Protein AF-A0A8C3UWU9-F1 (afdb_monomer)

Mean predicted aligned error: 4.62 Å

Foldseek 3Di:
DVVLLVLQLVCLLVPQKDWPVVSQVVCVVVVNHAPDQDPPQGHPPCCVPPVCVVVQQKDWDWDPPDVVITIMIGGGPVVVVVDALVNSLVVVDPDSVVSVVSSCVSVVVD

InterPro domains:
  IPR002190 MAGE homology domain [PF01454] (1-85)
  IPR002190 MAGE homology domain [PS50838] (1-106)
  IPR002190 MAGE homology domain [SM01373] (1-88)
  IPR037445 Melanoma-associated antigen [PTHR11736] (1-107)
  IPR041899 MAGE homology domain, winged helix WH2 motif [G3DSA:1.10.10.1210] (1-109)

pLDDT: mean 90.28, std 7.19, range [51.78, 97.5]

Radius of gyration: 14.26 Å; Cα contacts (8 Å, |Δi|>4): 133; chains: 1; bounding box: 38×32×33 Å

Secondary structure (DSSP, 8-state):
-HHHHHHHHHHHHTTSEEEHHHHHHHHHHTT--TTSEETTTEEHHHIIIIIHHHTTSEEEEEPTT-SS--EEEEE-HHHHHH--HHHHHHHH-SSGGGSHHHHHHHTT--

Organism: Catharus ustulatus (NCBI:txid91951)

Nearest PDB structures (foldseek):
  7dg2-assembly1_C  TM=9.693E-01  e=8.659E-14  Xenopus laevis
  6wjh-assembly1_A  TM=9.553E-01  e=3.353E-12  Homo sapiens
  6wjh-assembly2_B  TM=9.542E-01  e=6.790E-12  Homo sapiens
  9bd3-assembly1_A  TM=9.522E-01  e=2.048E-09  Homo sapiens
  9bd3-assembly2_C  TM=9.482E-01  e=7.878E-09  Homo sapiens

Sequence (110 aa):
MGLLLVILSFIFMKGNSVKDSAVWEFLHRLRVYPGKQHSVFGDVRKLVTEEFVRQKYLEITPIPLTDPPEFKYQWGPRAQKETSKMDVLKFVAKDPTFWASQYAEAQGRC

Solvent-accessible surface area (backbone atoms only — not comparable to full-atom values): 6258 Å² total; per-residue (Å²): 116,68,69,60,53,54,51,55,36,52,28,49,78,59,71,49,46,36,47,49,67,59,53,53,54,51,34,43,75,71,74,45,51,75,86,42,77,37,97,89,64,38,50,45,42,55,42,58,70,43,51,34,34,74,63,26,38,34,36,81,44,74,48,85,95,43,88,74,83,42,46,26,38,32,76,15,72,45,34,65,72,78,45,52,63,47,59,43,38,55,71,76,30,98,58,43,72,80,44,51,70,60,43,40,47,44,70,66,72,110

Structure (mmCIF, N/CA/C/O backbone):
data_AF-A0A8C3UWU9-F1
#
_entry.id   AF-A0A8C3UWU9-F1
#
loop_
_atom_site.group_PDB
_atom_site.id
_atom_site.type_symbol
_atom_site.label_atom_id
_atom_site.label_alt_id
_atom_site.label_comp_id
_atom_site.label_asym_id
_atom_site.label_entity_id
_atom_site.label_seq_id
_atom_site.pdbx_PDB_ins_code
_atom_site.Cartn_x
_atom_site.Cartn_y
_atom_site.Cartn_z
_atom_site.occupancy
_atom_site.B_iso_or_equiv
_atom_site.auth_seq_id
_atom_site.auth_comp_id
_atom_site.auth_asym_id
_atom_site.auth_atom_id
_atom_site.pdbx_PDB_model_num
ATOM 1 N N . MET A 1 1 ? -2.342 -13.348 -4.107 1.00 58.28 1 MET A N 1
ATOM 2 C CA . MET A 1 1 ? -1.329 -12.274 -4.237 1.00 58.28 1 MET A CA 1
ATOM 3 C C . MET A 1 1 ? -1.723 -11.118 -5.166 1.00 58.28 1 MET A C 1
ATOM 5 O O . MET A 1 1 ? -1.155 -10.048 -5.008 1.00 58.28 1 MET A O 1
ATOM 9 N N . GLY A 1 2 ? -2.696 -11.260 -6.082 1.00 87.38 2 GLY A N 1
ATOM 10 C CA . GLY A 1 2 ? -3.021 -10.197 -7.055 1.00 87.38 2 GLY A CA 1
ATOM 11 C C . GLY A 1 2 ? -3.499 -8.869 -6.449 1.00 87.38 2 GLY A C 1
ATOM 12 O O . GLY A 1 2 ? -2.905 -7.831 -6.714 1.00 87.38 2 GLY A O 1
ATOM 13 N N . LEU A 1 3 ? -4.527 -8.889 -5.590 1.00 91.94 3 LEU A N 1
ATOM 14 C CA . LEU A 1 3 ? -5.095 -7.653 -5.029 1.00 91.94 3 LEU A CA 1
ATOM 15 C C . LEU A 1 3 ? -4.097 -6.866 -4.167 1.00 91.94 3 LEU A C 1
ATOM 17 O O . LEU A 1 3 ? -4.074 -5.640 -4.213 1.00 91.94 3 LEU A O 1
ATOM 21 N N . LEU A 1 4 ? -3.250 -7.571 -3.412 1.00 93.69 4 LEU A N 1
ATOM 22 C CA . LEU A 1 4 ? -2.223 -6.938 -2.591 1.00 93.69 4 LEU A CA 1
ATOM 23 C C . LEU A 1 4 ? -1.251 -6.128 -3.455 1.00 93.69 4 LEU A C 1
ATOM 25 O O . LEU A 1 4 ? -1.043 -4.949 -3.185 1.00 93.69 4 LEU A O 1
ATOM 29 N N . LEU A 1 5 ? -0.704 -6.732 -4.516 1.00 93.56 5 LEU A N 1
ATOM 30 C CA . LEU A 1 5 ? 0.206 -6.039 -5.431 1.00 93.56 5 LEU A CA 1
ATOM 31 C C . LEU A 1 5 ? -0.463 -4.833 -6.091 1.00 93.56 5 LEU A C 1
ATOM 33 O O . LEU A 1 5 ? 0.168 -3.788 -6.212 1.00 93.56 5 LEU A O 1
ATOM 37 N N . VAL A 1 6 ? -1.744 -4.936 -6.451 1.00 93.88 6 VAL A N 1
ATOM 38 C CA . VAL A 1 6 ? -2.519 -3.817 -7.010 1.00 93.88 6 VAL A CA 1
ATOM 39 C C . VAL A 1 6 ? -2.624 -2.648 -6.020 1.00 93.88 6 VAL A C 1
ATOM 41 O O . VAL A 1 6 ? -2.412 -1.499 -6.404 1.00 93.88 6 VAL A O 1
ATOM 44 N N . ILE A 1 7 ? -2.890 -2.919 -4.739 1.00 95.44 7 ILE A N 1
ATOM 45 C CA . ILE A 1 7 ? -2.965 -1.876 -3.703 1.00 95.44 7 ILE A CA 1
ATOM 46 C C . ILE A 1 7 ? -1.581 -1.278 -3.420 1.00 95.44 7 ILE A C 1
ATOM 48 O O . ILE A 1 7 ? -1.443 -0.056 -3.389 1.00 95.44 7 ILE A O 1
ATOM 52 N N . LEU A 1 8 ? -0.547 -2.112 -3.268 1.00 96.19 8 LEU A N 1
ATOM 53 C CA . LEU A 1 8 ? 0.832 -1.655 -3.064 1.00 96.19 8 LEU A CA 1
ATOM 54 C C . LEU A 1 8 ? 1.304 -0.772 -4.229 1.00 96.19 8 LEU A C 1
ATOM 56 O O . LEU A 1 8 ? 1.890 0.288 -3.999 1.00 96.19 8 LEU A O 1
ATOM 60 N N . SER A 1 9 ? 0.964 -1.158 -5.461 1.00 94.69 9 SER A N 1
ATOM 61 C CA . SER A 1 9 ? 1.212 -0.373 -6.673 1.00 94.69 9 SER A CA 1
ATOM 62 C C . SER A 1 9 ? 0.559 0.997 -6.615 1.00 94.69 9 SER A C 1
ATOM 64 O O . SER A 1 9 ? 1.221 2.008 -6.831 1.00 94.69 9 SER A O 1
ATOM 66 N N . PHE A 1 10 ? -0.727 1.047 -6.274 1.00 95.69 10 PHE A N 1
ATOM 67 C CA . PHE A 1 10 ? -1.461 2.303 -6.196 1.00 95.69 10 PHE A CA 1
ATOM 68 C C . PHE A 1 10 ? -0.897 3.247 -5.125 1.00 95.69 10 PHE A C 1
ATOM 70 O O . PHE A 1 10 ? -0.728 4.437 -5.390 1.00 95.69 10 PHE A O 1
ATOM 77 N N . ILE A 1 11 ? -0.545 2.718 -3.947 1.00 96.50 11 ILE A N 1
ATOM 78 C CA . ILE A 1 11 ? 0.079 3.502 -2.871 1.00 96.50 11 ILE A CA 1
ATOM 79 C C . ILE A 1 11 ? 1.420 4.077 -3.334 1.00 96.50 11 ILE A C 1
ATOM 81 O O . ILE A 1 11 ? 1.684 5.263 -3.136 1.00 96.50 11 ILE A O 1
ATOM 85 N N . PHE A 1 12 ? 2.254 3.263 -3.983 1.00 94.38 12 PHE A N 1
ATOM 86 C CA . PHE A 1 12 ? 3.548 3.710 -4.489 1.00 94.38 12 PHE A CA 1
ATOM 87 C C . PHE A 1 12 ? 3.392 4.802 -5.559 1.00 94.38 12 PHE A C 1
ATOM 89 O O . PHE A 1 12 ? 4.001 5.865 -5.459 1.00 94.38 12 PHE A O 1
ATOM 96 N N . MET A 1 13 ? 2.482 4.608 -6.517 1.00 91.81 13 MET A N 1
ATOM 97 C CA . MET A 1 13 ? 2.191 5.591 -7.568 1.00 91.81 13 MET A CA 1
ATOM 98 C C . MET A 1 13 ? 1.657 6.929 -7.044 1.00 91.81 13 MET A C 1
ATOM 100 O O . MET A 1 13 ? 1.749 7.943 -7.732 1.00 91.81 13 MET A O 1
ATOM 104 N N . LYS A 1 14 ? 1.109 6.952 -5.829 1.00 93.62 14 LYS A N 1
ATOM 105 C CA . LYS A 1 14 ? 0.614 8.159 -5.161 1.00 93.62 14 LYS A CA 1
ATOM 106 C C . LYS A 1 14 ? 1.607 8.769 -4.164 1.00 93.62 14 LYS A C 1
ATOM 108 O O . LYS A 1 14 ? 1.221 9.654 -3.409 1.00 93.62 14 LYS A O 1
ATOM 113 N N . GLY A 1 15 ? 2.871 8.342 -4.178 1.00 91.38 15 GLY A N 1
ATOM 114 C CA . GLY A 1 15 ? 3.917 8.904 -3.318 1.00 91.38 15 GLY A CA 1
ATOM 115 C C . GLY A 1 15 ? 4.013 8.225 -1.951 1.00 91.38 15 GLY A C 1
ATOM 116 O O . GLY A 1 15 ? 4.226 8.887 -0.941 1.00 91.38 15 GLY A O 1
ATOM 117 N N . ASN A 1 16 ? 3.852 6.899 -1.911 1.00 94.00 16 ASN A N 1
ATOM 118 C CA . ASN A 1 16 ? 4.018 6.024 -0.736 1.00 94.00 16 ASN A CA 1
ATOM 119 C C . ASN A 1 16 ? 2.972 6.151 0.379 1.00 94.00 16 ASN A C 1
ATOM 121 O O . ASN A 1 16 ? 3.011 5.368 1.333 1.00 94.00 16 ASN A O 1
ATOM 125 N N . SER A 1 17 ? 2.036 7.094 0.288 1.00 95.00 17 SER A N 1
ATOM 126 C CA . SER A 1 17 ? 0.971 7.250 1.273 1.00 95.00 17 SER A CA 1
ATOM 127 C C . SER A 1 17 ? -0.311 7.767 0.640 1.00 95.00 17 SER A C 1
ATOM 129 O O . SER A 1 17 ? -0.287 8.696 -0.163 1.00 95.00 17 SER A O 1
ATOM 131 N N . VAL A 1 18 ? -1.442 7.154 0.992 1.00 96.88 18 VAL A N 1
ATOM 132 C CA . VAL A 1 18 ? -2.745 7.446 0.381 1.00 96.88 18 VAL A CA 1
ATOM 133 C C . VAL A 1 18 ? -3.841 7.418 1.431 1.00 96.88 18 VAL A C 1
ATOM 135 O O . VAL A 1 18 ? -3.868 6.499 2.240 1.00 96.88 18 VAL A O 1
ATOM 138 N N . LYS A 1 19 ? -4.767 8.383 1.402 1.00 95.38 19 LYS A N 1
ATOM 139 C CA . LYS A 1 19 ? -5.968 8.366 2.255 1.00 95.38 19 LYS A CA 1
ATOM 140 C C . LYS A 1 19 ? -6.778 7.086 2.043 1.00 95.38 19 LYS A C 1
ATOM 142 O O . LYS A 1 19 ? -6.881 6.599 0.918 1.00 95.38 19 LYS A O 1
ATOM 147 N N . ASP A 1 20 ? -7.383 6.556 3.095 1.00 93.38 20 ASP A N 1
ATOM 148 C CA . ASP A 1 20 ? -8.200 5.344 3.009 1.00 93.38 20 ASP A CA 1
ATOM 149 C C . ASP A 1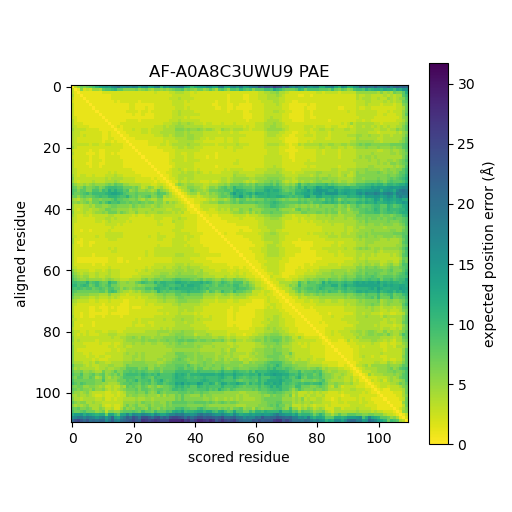 20 ? -9.313 5.448 1.952 1.00 93.38 20 ASP A C 1
ATOM 151 O O . ASP A 1 20 ? -9.468 4.542 1.130 1.00 93.38 20 ASP A O 1
ATOM 155 N N . SER A 1 21 ? -9.995 6.592 1.887 1.00 93.25 21 SER A N 1
ATOM 156 C CA . SER A 1 21 ? -11.015 6.915 0.885 1.00 93.25 21 SER A CA 1
ATOM 157 C C . SER A 1 21 ? -10.524 6.709 -0.549 1.00 93.25 21 SER A C 1
ATOM 159 O O . SER A 1 21 ? -11.182 6.036 -1.342 1.00 93.25 21 SER A O 1
ATOM 161 N N . ALA A 1 22 ? -9.324 7.189 -0.873 1.00 95.19 22 ALA A N 1
ATOM 162 C CA . ALA A 1 22 ? -8.752 7.068 -2.209 1.00 95.19 22 ALA A CA 1
ATOM 163 C C . ALA A 1 22 ? -8.419 5.612 -2.586 1.00 95.19 22 ALA A C 1
ATOM 165 O O . ALA A 1 22 ? -8.525 5.248 -3.762 1.00 95.19 22 ALA A O 1
ATOM 166 N N . VAL A 1 23 ? -8.054 4.763 -1.615 1.00 94.75 23 VAL A N 1
ATOM 167 C CA . VAL A 1 23 ? -7.883 3.316 -1.845 1.00 94.75 23 VAL A CA 1
ATOM 168 C C . VAL A 1 23 ? -9.228 2.677 -2.186 1.00 94.75 23 VAL A C 1
ATOM 170 O O . VAL A 1 23 ? -9.327 1.954 -3.178 1.00 94.75 23 VAL A O 1
ATOM 173 N N . TRP A 1 24 ? -10.281 2.976 -1.424 1.00 93.62 24 TRP A N 1
ATOM 174 C CA . TRP A 1 24 ? -11.613 2.417 -1.671 1.00 93.62 24 TRP A CA 1
ATOM 175 C C . TRP A 1 24 ? -12.219 2.886 -2.994 1.00 93.62 24 TRP A C 1
ATOM 177 O O . TRP A 1 24 ? -12.783 2.074 -3.725 1.00 93.62 24 TRP A O 1
ATOM 187 N N . GLU A 1 25 ? -12.048 4.156 -3.357 1.00 94.69 25 GLU A N 1
ATOM 188 C CA . GLU A 1 25 ? -12.459 4.674 -4.665 1.00 94.69 25 GLU A CA 1
ATOM 189 C C . GLU A 1 25 ? -11.727 3.986 -5.819 1.00 94.69 25 GLU A C 1
ATOM 191 O O . GLU A 1 25 ? -12.320 3.683 -6.858 1.00 94.69 25 GLU A O 1
ATOM 196 N N . PHE A 1 26 ? -10.428 3.729 -5.657 1.00 94.62 26 PHE A N 1
ATOM 197 C CA . PHE A 1 26 ? -9.648 3.003 -6.651 1.00 94.62 26 PHE A CA 1
ATOM 198 C C . PHE A 1 26 ? -10.149 1.566 -6.819 1.00 94.62 26 PHE A C 1
ATOM 200 O O . PHE A 1 26 ? -10.404 1.144 -7.947 1.00 94.62 26 PHE A O 1
ATOM 207 N N . LEU A 1 27 ? -10.382 0.849 -5.717 1.00 92.88 27 LEU A N 1
ATOM 208 C CA . LEU A 1 27 ? -10.959 -0.496 -5.750 1.00 92.88 27 LEU A CA 1
ATOM 209 C C . LEU A 1 27 ? -12.359 -0.502 -6.383 1.00 92.88 27 LEU A C 1
ATOM 211 O O . LEU A 1 27 ? -12.653 -1.355 -7.220 1.00 92.88 27 LEU A O 1
ATOM 215 N N . HIS A 1 28 ? -13.183 0.504 -6.089 1.00 91.31 28 HIS A N 1
ATOM 216 C CA . HIS A 1 28 ? -14.504 0.667 -6.694 1.00 91.31 28 HIS A CA 1
ATOM 217 C C . HIS A 1 28 ? -14.430 0.832 -8.221 1.00 91.31 28 HIS A C 1
ATOM 219 O O . HIS A 1 28 ? -15.207 0.210 -8.952 1.00 91.31 28 HIS A O 1
ATOM 225 N N . ARG A 1 29 ? -13.461 1.610 -8.733 1.00 91.75 29 ARG A N 1
ATOM 226 C CA . ARG A 1 29 ? -13.202 1.732 -10.183 1.00 91.75 29 ARG A CA 1
ATOM 227 C C . ARG A 1 29 ? -12.780 0.404 -10.818 1.00 91.75 29 ARG A C 1
ATOM 229 O O . ARG A 1 29 ? -13.126 0.153 -11.969 1.00 91.75 29 ARG A O 1
ATOM 236 N N . LEU A 1 30 ? -12.117 -0.467 -10.058 1.00 89.62 30 LEU A N 1
ATOM 237 C CA . LEU A 1 30 ? -11.773 -1.836 -10.460 1.00 89.62 30 LEU A CA 1
ATOM 238 C C . LEU A 1 30 ? -12.920 -2.844 -10.275 1.00 89.62 30 LEU A C 1
ATOM 240 O O . LEU A 1 30 ? -12.699 -4.044 -10.418 1.00 89.62 30 LEU A O 1
ATOM 244 N N . ARG A 1 31 ? -14.142 -2.381 -9.966 1.00 88.50 31 ARG A N 1
ATOM 245 C CA . ARG A 1 31 ? -15.318 -3.224 -9.668 1.00 88.50 31 ARG A CA 1
ATOM 246 C C . ARG A 1 31 ? -15.133 -4.122 -8.436 1.00 88.50 31 ARG A C 1
ATOM 248 O O . ARG A 1 31 ? -15.826 -5.126 -8.287 1.00 88.50 31 ARG A O 1
ATOM 255 N N . VAL A 1 32 ? -14.237 -3.734 -7.530 1.00 89.19 32 VAL A N 1
ATOM 256 C CA . VAL A 1 32 ? -13.999 -4.394 -6.247 1.00 89.19 32 VAL A CA 1
ATOM 257 C C . VAL A 1 32 ? -14.663 -3.561 -5.150 1.00 89.19 32 VAL A C 1
ATOM 259 O O . VAL A 1 32 ? -14.204 -2.475 -4.804 1.00 89.19 32 VAL A O 1
ATOM 262 N N . TYR A 1 33 ? -15.774 -4.058 -4.611 1.00 85.56 33 TYR A N 1
ATOM 263 C CA . TYR A 1 33 ? -16.631 -3.297 -3.701 1.00 85.56 33 TYR A CA 1
ATOM 264 C C . TYR A 1 33 ? -16.415 -3.704 -2.236 1.00 85.56 33 TYR A C 1
ATOM 266 O O . TYR A 1 33 ? -16.446 -4.901 -1.937 1.00 85.56 33 TYR A O 1
ATOM 274 N N . PRO A 1 34 ? -16.260 -2.748 -1.300 1.00 78.06 34 PRO A N 1
ATOM 275 C CA . PRO A 1 34 ? -16.258 -3.065 0.124 1.00 78.06 34 PRO A CA 1
ATOM 276 C C . PRO A 1 34 ? -17.635 -3.599 0.555 1.00 78.06 34 PRO A C 1
ATOM 278 O O . PRO A 1 34 ? -18.670 -3.091 0.129 1.00 78.06 34 PRO A O 1
ATOM 281 N N . GLY A 1 35 ? -17.653 -4.633 1.402 1.00 75.19 35 GLY A N 1
ATOM 282 C CA . GLY A 1 35 ? -18.883 -5.183 1.991 1.00 75.19 35 GLY A CA 1
ATOM 283 C C . GLY A 1 35 ? -19.686 -6.145 1.106 1.00 75.19 35 GLY A C 1
ATOM 284 O O . GLY A 1 35 ? -20.713 -6.651 1.549 1.00 75.19 35 GLY A O 1
ATOM 285 N N . LYS A 1 36 ? -19.229 -6.443 -0.117 1.00 78.31 36 LYS A N 1
ATOM 286 C CA . LYS A 1 36 ? -19.749 -7.559 -0.924 1.00 78.31 36 LYS A CA 1
ATOM 287 C C . LYS A 1 36 ? -18.709 -8.671 -0.981 1.00 78.31 36 LYS A C 1
ATOM 289 O O . LYS A 1 36 ? -17.525 -8.390 -1.154 1.00 78.31 36 LYS A O 1
ATOM 294 N N . GLN A 1 37 ? -19.148 -9.927 -0.886 1.00 82.94 37 GLN A N 1
ATOM 295 C CA . GLN A 1 37 ? -18.264 -11.054 -1.173 1.00 82.94 37 GLN A CA 1
ATOM 296 C C . GLN A 1 37 ? -17.857 -11.012 -2.646 1.00 82.94 37 GLN A C 1
ATOM 298 O O . GLN A 1 37 ? -18.688 -11.132 -3.546 1.00 82.94 37 GLN A O 1
ATOM 303 N N . HIS A 1 38 ? -16.564 -10.834 -2.885 1.00 86.38 38 HIS A N 1
ATOM 304 C CA . HIS A 1 38 ? -15.969 -10.963 -4.201 1.00 86.38 38 HIS A CA 1
ATOM 305 C C . HIS A 1 38 ? -15.667 -12.439 -4.468 1.00 86.38 38 HIS A C 1
ATOM 307 O O . HIS A 1 38 ? -15.048 -13.096 -3.633 1.00 86.38 38 HIS A O 1
ATOM 313 N N . SER A 1 39 ? -16.030 -12.953 -5.644 1.00 83.25 39 SER A N 1
ATOM 314 C CA . SER A 1 39 ? -15.866 -14.375 -5.997 1.00 83.25 39 SER A CA 1
ATOM 315 C C . SER A 1 39 ? -14.433 -14.895 -5.827 1.00 83.25 39 SER A C 1
ATOM 317 O O . SER A 1 39 ? -14.234 -16.048 -5.466 1.00 83.25 39 SER A O 1
ATOM 319 N N . VAL A 1 40 ? -13.437 -14.034 -6.057 1.00 85.25 40 VAL A N 1
ATOM 320 C CA . VAL A 1 40 ? -12.006 -14.376 -5.949 1.00 85.25 40 VAL A CA 1
ATOM 321 C C . VAL A 1 40 ? -11.391 -14.006 -4.594 1.00 85.25 40 VAL A C 1
ATOM 323 O O . VAL A 1 40 ? -10.472 -14.674 -4.133 1.00 85.25 40 VAL A O 1
ATOM 326 N N . PHE A 1 41 ? -11.850 -12.920 -3.965 1.00 84.62 41 PHE A N 1
ATOM 327 C CA . PHE A 1 41 ? -11.161 -12.311 -2.812 1.00 84.62 41 PHE A CA 1
ATOM 328 C C . PHE A 1 41 ? -11.943 -12.432 -1.501 1.00 84.62 41 PHE A C 1
ATOM 330 O O . PHE A 1 41 ? -11.436 -12.033 -0.456 1.00 84.62 41 PHE A O 1
ATOM 337 N N . GLY A 1 42 ? -13.161 -12.977 -1.540 1.00 88.88 42 GLY A N 1
ATOM 338 C CA . GLY A 1 42 ? -14.047 -13.043 -0.386 1.00 88.88 42 GLY A CA 1
ATOM 339 C C . GLY A 1 42 ? -14.433 -11.648 0.100 1.00 88.88 42 GLY A C 1
ATOM 340 O O . GLY A 1 42 ? -14.771 -10.771 -0.698 1.00 88.88 42 GLY A O 1
ATOM 341 N N . ASP A 1 43 ? -14.395 -11.439 1.414 1.00 91.69 43 ASP A N 1
ATOM 342 C CA . ASP A 1 43 ? -14.624 -10.125 2.011 1.00 91.69 43 ASP A CA 1
ATOM 343 C C . ASP A 1 43 ? -13.394 -9.227 1.827 1.00 91.69 43 ASP A C 1
ATOM 345 O O . ASP A 1 43 ? -12.419 -9.287 2.580 1.00 91.69 43 ASP A O 1
ATOM 349 N N . VAL A 1 44 ? -13.456 -8.369 0.809 1.00 92.12 44 VAL A N 1
ATOM 350 C CA . VAL A 1 44 ? -12.374 -7.436 0.478 1.00 92.12 44 VAL A CA 1
ATOM 351 C C . VAL A 1 44 ? -12.124 -6.445 1.608 1.00 92.12 44 VAL A C 1
ATOM 353 O O . VAL A 1 44 ? -10.977 -6.056 1.827 1.00 92.12 44 VAL A O 1
ATOM 356 N N . ARG A 1 45 ? -13.170 -6.031 2.335 1.00 92.19 45 ARG A N 1
ATOM 357 C CA . ARG A 1 45 ? -13.007 -5.056 3.411 1.00 92.19 45 ARG A CA 1
ATOM 358 C C . ARG A 1 45 ? -12.135 -5.660 4.501 1.00 92.19 45 ARG A C 1
ATOM 360 O O . ARG A 1 45 ? -11.087 -5.098 4.802 1.00 92.19 45 ARG A O 1
ATOM 367 N N . LYS A 1 46 ? -12.509 -6.848 4.978 1.00 92.69 46 LYS A N 1
ATOM 368 C CA . LYS A 1 46 ? -11.730 -7.613 5.956 1.00 92.69 46 LYS A CA 1
ATOM 369 C C . LYS A 1 46 ? -10.313 -7.906 5.460 1.00 92.69 46 LYS A C 1
ATOM 371 O O . LYS A 1 46 ? -9.342 -7.745 6.196 1.00 92.69 46 LYS A O 1
ATOM 376 N N . LEU A 1 47 ? -10.176 -8.300 4.196 1.00 93.44 47 LEU A N 1
ATOM 377 C CA . LEU A 1 47 ? -8.878 -8.615 3.604 1.00 93.44 47 LEU A CA 1
ATOM 378 C C . LEU A 1 47 ? -7.912 -7.416 3.653 1.00 9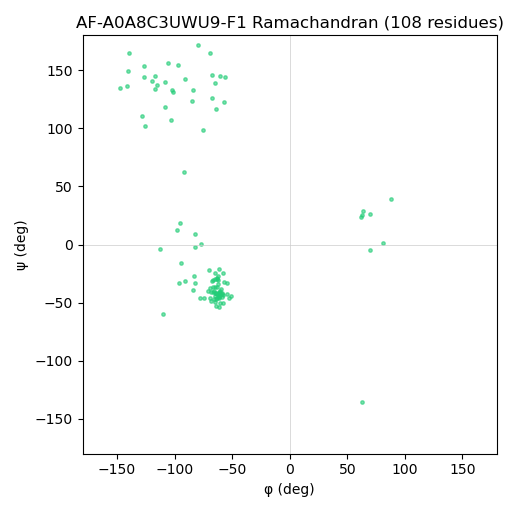3.44 47 LEU A C 1
ATOM 380 O O . LEU A 1 47 ? -6.753 -7.572 4.031 1.00 93.44 47 LEU A O 1
ATOM 384 N N . VAL A 1 48 ? -8.385 -6.218 3.301 1.00 93.81 48 VAL A N 1
ATOM 385 C CA . VAL A 1 48 ? -7.548 -5.010 3.262 1.00 93.81 48 VAL A CA 1
ATOM 386 C C . VAL A 1 48 ? -7.302 -4.440 4.658 1.00 93.81 48 VAL A C 1
ATOM 388 O O . VAL A 1 48 ? -6.158 -4.117 4.974 1.00 93.81 48 VAL A O 1
ATOM 391 N N . THR A 1 49 ? -8.337 -4.321 5.496 1.00 93.06 49 THR A N 1
ATOM 392 C CA . THR A 1 49 ? -8.223 -3.640 6.798 1.00 93.06 49 THR A CA 1
ATOM 393 C C . THR A 1 49 ? -7.680 -4.523 7.911 1.00 93.06 49 THR A C 1
ATOM 395 O O . THR A 1 49 ? -7.083 -4.007 8.849 1.00 93.06 49 THR A O 1
ATOM 398 N N . GLU A 1 50 ? -7.880 -5.840 7.832 1.00 94.12 50 GLU A N 1
ATOM 399 C CA . GLU A 1 50 ? -7.437 -6.777 8.865 1.00 94.12 50 GLU A CA 1
ATOM 400 C C . GLU A 1 50 ? -6.289 -7.639 8.362 1.00 94.12 50 GLU A C 1
ATOM 402 O O . GLU A 1 50 ? -5.204 -7.590 8.928 1.00 94.12 50 GLU A O 1
ATOM 407 N N . GLU A 1 51 ? -6.479 -8.413 7.293 1.00 95.19 51 GLU A N 1
ATOM 408 C CA . GLU A 1 51 ? -5.493 -9.429 6.908 1.00 95.19 51 GLU A CA 1
ATOM 409 C C . GLU A 1 51 ? -4.177 -8.825 6.410 1.00 95.19 51 GLU A C 1
ATOM 411 O O . GLU A 1 51 ? -3.109 -9.204 6.894 1.00 95.19 51 GLU A O 1
ATOM 416 N N . PHE A 1 52 ? -4.218 -7.854 5.494 1.00 96.38 52 PHE A N 1
ATOM 417 C CA . PHE A 1 52 ? -2.999 -7.201 5.000 1.00 96.38 52 PHE A CA 1
ATOM 418 C C . PHE A 1 52 ? -2.291 -6.369 6.073 1.00 96.38 52 PHE A C 1
ATOM 420 O O . PHE A 1 52 ? -1.059 -6.290 6.068 1.00 96.38 52 PHE A O 1
ATOM 427 N N . VAL A 1 53 ? -3.041 -5.808 7.022 1.00 96.44 53 VAL A N 1
ATOM 428 C CA . VAL A 1 53 ? -2.487 -5.061 8.159 1.00 96.44 53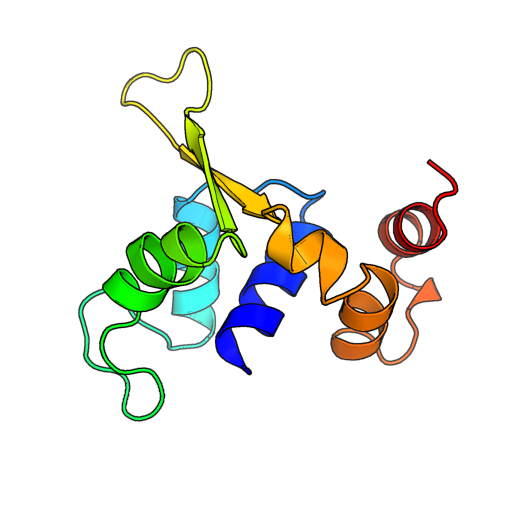 VAL A CA 1
ATOM 429 C C . VAL A 1 53 ? -1.871 -6.006 9.189 1.00 96.44 53 VAL A C 1
ATOM 431 O O . VAL A 1 53 ? -0.732 -5.815 9.618 1.00 96.44 53 VAL A O 1
ATOM 434 N N . ARG A 1 54 ? -2.572 -7.089 9.538 1.00 96.88 54 ARG A N 1
ATOM 435 C CA . ARG A 1 54 ? -2.096 -8.145 10.443 1.00 96.88 54 ARG A CA 1
ATOM 436 C C . ARG A 1 54 ? -0.820 -8.786 9.917 1.00 96.88 54 ARG A C 1
ATOM 438 O O . ARG A 1 54 ? 0.120 -8.998 10.677 1.00 96.88 54 ARG A O 1
ATOM 445 N N . GLN A 1 55 ? -0.767 -9.043 8.613 1.00 96.75 55 GLN A N 1
ATOM 446 C CA . GLN A 1 55 ? 0.410 -9.586 7.940 1.00 96.75 55 GLN A CA 1
ATOM 447 C C . GLN A 1 55 ? 1.507 -8.541 7.691 1.00 96.75 55 GLN A C 1
ATOM 449 O O . GLN A 1 55 ? 2.548 -8.902 7.153 1.00 96.75 55 GLN A O 1
ATOM 454 N N . LYS A 1 56 ? 1.318 -7.279 8.099 1.00 97.00 56 LYS A N 1
ATOM 455 C CA . LYS A 1 56 ? 2.302 -6.191 7.975 1.00 97.00 56 LYS A CA 1
ATOM 456 C C . LYS A 1 56 ? 2.675 -5.829 6.536 1.00 97.00 56 LYS A C 1
ATOM 458 O O . LYS A 1 56 ? 3.759 -5.296 6.295 1.00 97.00 56 LYS A O 1
ATOM 463 N N . TYR A 1 57 ? 1.793 -6.100 5.578 1.00 97.31 57 TYR A N 1
ATOM 464 C CA . TYR A 1 57 ? 1.940 -5.582 4.219 1.00 97.31 57 TYR A CA 1
ATOM 465 C C . TYR A 1 57 ? 1.427 -4.153 4.088 1.00 97.31 57 TYR A C 1
ATOM 467 O O . TYR A 1 57 ? 1.981 -3.378 3.314 1.00 97.31 57 TYR A O 1
ATOM 475 N N . LEU A 1 58 ? 0.384 -3.809 4.843 1.00 97.50 58 LEU A N 1
ATOM 476 C CA . LEU A 1 58 ? -0.152 -2.459 4.924 1.00 97.50 58 LEU A CA 1
ATOM 477 C C . LEU A 1 58 ? -0.015 -1.927 6.345 1.00 97.50 58 LEU A C 1
ATOM 479 O O . LEU A 1 58 ? -0.173 -2.661 7.319 1.00 97.50 58 LEU A O 1
ATOM 483 N N . GLU A 1 59 ? 0.233 -0.632 6.443 1.00 97.00 59 GLU A N 1
ATOM 484 C CA . GLU A 1 59 ? 0.112 0.129 7.678 1.00 97.00 59 GLU A CA 1
ATOM 485 C C . GLU A 1 59 ? -0.992 1.164 7.520 1.00 97.00 59 GLU A C 1
ATOM 487 O O . GLU A 1 59 ? -1.094 1.814 6.479 1.00 97.00 59 GLU A O 1
ATOM 492 N N . ILE A 1 60 ? -1.817 1.294 8.559 1.00 95.06 60 ILE A N 1
ATOM 493 C CA . ILE A 1 60 ? -2.840 2.328 8.673 1.00 95.06 60 ILE A CA 1
ATOM 494 C C . ILE A 1 60 ? -2.359 3.303 9.736 1.00 95.06 60 ILE A C 1
ATOM 496 O O . ILE A 1 60 ? -2.183 2.917 10.892 1.00 95.06 60 ILE A O 1
ATOM 500 N N . THR A 1 61 ? -2.154 4.557 9.351 1.00 94.38 61 THR A N 1
ATOM 501 C CA . THR A 1 61 ? -1.776 5.625 10.278 1.00 94.38 61 THR A CA 1
ATOM 502 C C . THR A 1 61 ? -2.836 6.725 10.272 1.00 94.38 61 THR A C 1
ATOM 504 O O . THR A 1 61 ? -3.390 7.036 9.213 1.00 94.38 61 THR A O 1
ATOM 507 N N . PRO A 1 62 ? -3.176 7.308 11.435 1.00 94.12 62 PRO A N 1
ATOM 508 C CA . PRO A 1 62 ? -4.066 8.458 11.483 1.00 94.12 62 PRO A CA 1
ATOM 509 C C . PRO A 1 62 ? -3.390 9.672 10.842 1.00 94.12 62 PRO A C 1
ATOM 511 O O . PRO A 1 62 ? -2.171 9.855 10.939 1.00 94.12 62 PRO A O 1
ATOM 514 N N . ILE A 1 63 ? -4.182 10.512 10.187 1.00 93.19 63 ILE A N 1
ATOM 515 C CA . ILE A 1 63 ? -3.726 11.802 9.679 1.00 93.19 63 ILE A CA 1
ATOM 516 C C . ILE A 1 63 ? -3.831 12.809 10.834 1.00 93.19 63 ILE A C 1
ATOM 518 O O . ILE A 1 63 ? -4.903 12.946 11.422 1.00 93.19 63 ILE A O 1
ATOM 522 N N . PRO A 1 64 ? -2.739 13.498 11.213 1.00 91.69 64 PRO A N 1
ATOM 523 C CA . PRO A 1 64 ? -2.799 14.486 12.280 1.00 91.69 64 PRO A CA 1
ATOM 524 C C . PRO A 1 64 ? -3.778 15.612 11.941 1.00 91.69 64 PRO A C 1
ATOM 526 O O . PRO A 1 64 ? -3.827 16.060 10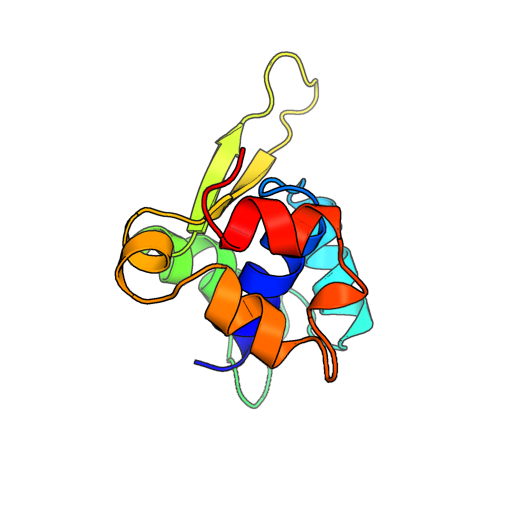.797 1.00 91.69 64 PRO A O 1
ATOM 529 N N . LEU A 1 65 ? -4.469 16.123 12.963 1.00 89.12 65 LEU A N 1
ATOM 530 C CA . LEU A 1 65 ? -5.265 17.356 12.889 1.00 89.12 65 LEU A CA 1
ATOM 531 C C . LEU A 1 65 ? -6.467 17.303 11.921 1.00 89.12 65 LEU A C 1
ATOM 533 O O . LEU A 1 65 ? -6.878 18.337 11.402 1.00 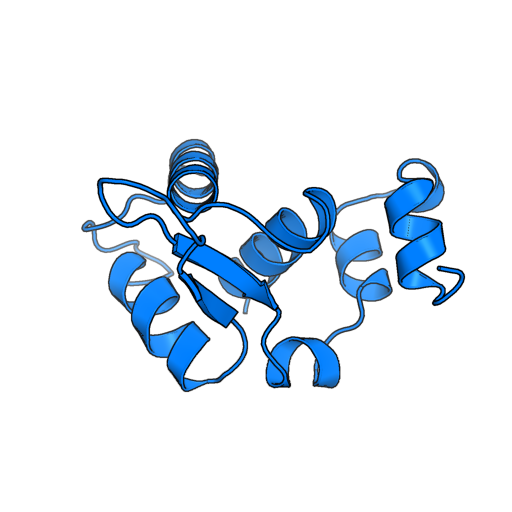89.12 65 LEU A O 1
ATOM 537 N N . THR A 1 66 ? -7.048 16.122 11.690 1.00 91.69 66 THR A N 1
ATOM 538 C CA . THR A 1 66 ? -8.303 15.966 10.932 1.00 91.69 66 THR A CA 1
ATOM 539 C C . THR A 1 66 ? -9.494 15.751 11.867 1.00 91.69 66 THR A C 1
ATOM 541 O O . THR A 1 66 ? -9.423 14.883 12.740 1.00 91.69 66 THR A O 1
ATOM 544 N N . ASP A 1 67 ? -10.582 16.495 11.653 1.00 88.81 67 ASP A N 1
ATOM 545 C CA . ASP A 1 67 ? -11.879 16.301 12.313 1.00 88.81 67 ASP A CA 1
ATOM 546 C C . ASP A 1 67 ? -12.990 16.216 11.243 1.00 88.81 67 ASP A C 1
ATOM 548 O O . ASP A 1 67 ? -13.242 17.215 10.560 1.00 88.81 67 ASP A O 1
ATOM 552 N N . PRO A 1 68 ? -13.616 15.040 11.025 1.00 89.19 68 PRO A N 1
ATOM 553 C CA . PRO A 1 68 ? -13.435 13.780 11.757 1.00 89.19 68 PRO A CA 1
ATOM 554 C C . PRO A 1 68 ? -12.063 13.110 11.514 1.00 89.19 68 PRO A C 1
ATOM 556 O O . PRO A 1 68 ? -11.375 13.456 10.552 1.00 89.19 68 PRO A O 1
ATOM 559 N N . PRO A 1 69 ? -11.650 12.132 12.351 1.00 90.81 69 PRO A N 1
ATOM 560 C CA . PRO A 1 69 ? -10.394 11.406 12.170 1.00 90.81 69 PRO A CA 1
ATOM 561 C C . PRO A 1 69 ? -10.301 10.722 10.802 1.00 90.81 69 PRO A C 1
ATOM 563 O O . PRO A 1 69 ? -11.124 9.871 10.462 1.00 90.81 69 PRO A O 1
ATOM 566 N N . GLU A 1 70 ? -9.261 11.056 10.043 1.00 93.38 70 GLU A N 1
ATOM 567 C CA . GLU A 1 70 ? -8.936 10.421 8.771 1.00 93.38 70 GLU A CA 1
ATOM 568 C C . GLU A 1 70 ? -7.724 9.497 8.908 1.00 93.38 70 GLU A C 1
ATOM 570 O O . GLU A 1 70 ? -6.857 9.675 9.770 1.00 93.38 70 GLU A O 1
ATOM 575 N N . PHE A 1 71 ? -7.627 8.520 8.008 1.00 93.94 71 PHE A N 1
ATOM 576 C CA . PHE A 1 71 ? -6.546 7.541 7.994 1.00 93.94 71 PHE A CA 1
ATOM 577 C C . PHE A 1 71 ? -5.872 7.478 6.629 1.00 93.94 71 PHE A C 1
ATOM 579 O O . PHE A 1 71 ? -6.478 7.747 5.590 1.00 93.94 71 PHE A O 1
ATOM 586 N N . LYS A 1 72 ? -4.603 7.075 6.624 1.00 95.94 72 LYS A N 1
ATOM 587 C CA . LYS A 1 72 ? -3.835 6.815 5.409 1.00 95.94 72 LYS A CA 1
ATOM 588 C C . LYS A 1 72 ? -3.214 5.423 5.436 1.00 95.94 72 LYS A C 1
ATOM 590 O O . LYS A 1 72 ? -2.775 4.945 6.479 1.00 95.94 72 LYS A O 1
ATOM 595 N N . TYR A 1 73 ? -3.160 4.802 4.266 1.00 97.12 73 TYR A N 1
ATOM 596 C CA . TYR A 1 73 ? -2.445 3.565 4.004 1.00 97.12 73 TYR A CA 1
ATOM 597 C C . TYR A 1 73 ? -1.021 3.840 3.540 1.00 97.12 73 TYR A C 1
ATOM 59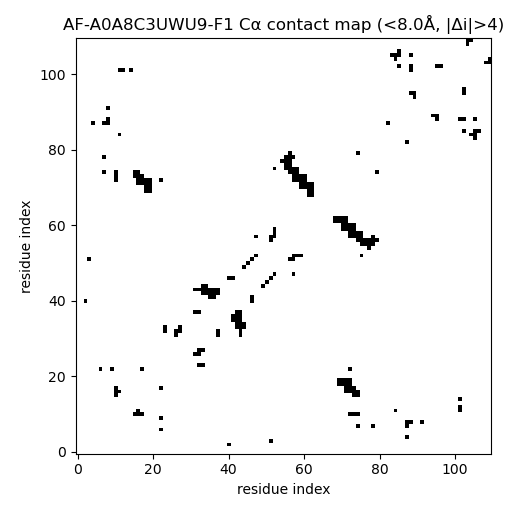9 O O . TYR A 1 73 ? -0.769 4.761 2.755 1.00 97.12 73 TYR A O 1
ATOM 607 N N . GLN A 1 74 ? -0.106 2.993 3.996 1.00 97.31 74 GLN A N 1
ATOM 608 C CA . GLN A 1 74 ? 1.297 2.949 3.594 1.00 97.31 74 GLN A CA 1
ATOM 609 C C . GLN A 1 74 ? 1.751 1.492 3.455 1.00 97.31 74 GLN A C 1
ATOM 611 O O . GLN A 1 74 ? 1.081 0.569 3.925 1.00 97.31 74 GLN A O 1
ATOM 616 N N . TRP A 1 75 ? 2.892 1.278 2.800 1.00 97.38 75 TRP A N 1
ATOM 617 C CA . TRP A 1 75 ? 3.540 -0.034 2.787 1.00 97.38 75 TRP A CA 1
ATOM 618 C C . TRP A 1 75 ? 4.052 -0.375 4.181 1.00 97.38 75 TRP A C 1
ATOM 620 O O . TRP A 1 75 ? 4.840 0.380 4.745 1.00 97.38 75 TRP A O 1
ATOM 630 N N . GLY A 1 76 ? 3.660 -1.538 4.687 1.00 97.00 76 GLY A N 1
ATOM 631 C CA . GLY A 1 76 ? 4.209 -2.083 5.918 1.00 97.00 76 GLY A CA 1
ATOM 632 C C . GLY A 1 76 ? 5.568 -2.764 5.719 1.00 97.00 76 GLY A C 1
ATOM 633 O O . GLY A 1 76 ? 6.013 -2.990 4.585 1.00 97.00 76 GLY A O 1
ATOM 634 N N . PRO A 1 77 ? 6.232 -3.151 6.819 1.00 96.31 77 PRO A N 1
ATOM 635 C CA . PRO A 1 77 ? 7.597 -3.672 6.794 1.00 96.31 77 PRO A CA 1
ATOM 636 C C . PRO A 1 77 ? 7.721 -4.984 6.012 1.00 96.31 77 PRO A C 1
ATOM 638 O O . PRO A 1 77 ? 8.759 -5.252 5.409 1.00 96.31 77 PRO A O 1
ATOM 641 N N . ARG A 1 78 ? 6.661 -5.802 5.966 1.00 96.19 78 ARG A N 1
ATOM 642 C CA . ARG A 1 78 ? 6.672 -7.038 5.179 1.00 96.19 78 ARG A CA 1
ATOM 643 C C . ARG A 1 78 ? 6.643 -6.753 3.682 1.00 96.19 78 ARG A C 1
ATOM 645 O O . ARG A 1 78 ? 7.379 -7.396 2.944 1.00 96.19 78 ARG A O 1
ATOM 652 N N . ALA A 1 79 ? 5.858 -5.767 3.241 1.00 95.69 79 ALA A N 1
ATOM 653 C CA . ALA A 1 79 ? 5.840 -5.363 1.835 1.00 95.69 79 ALA A CA 1
ATOM 654 C C . ALA A 1 79 ? 7.219 -4.862 1.394 1.00 95.69 79 ALA A C 1
ATOM 656 O O . ALA A 1 79 ? 7.720 -5.297 0.368 1.00 95.69 79 ALA A O 1
ATOM 657 N N . GLN A 1 80 ? 7.873 -4.035 2.211 1.00 93.12 80 GLN A N 1
ATOM 658 C CA . GLN A 1 80 ? 9.220 -3.533 1.917 1.00 93.12 80 GLN A CA 1
ATOM 659 C C . GLN A 1 80 ? 10.285 -4.641 1.851 1.00 93.12 80 GLN A C 1
ATOM 661 O O . GLN A 1 80 ? 11.277 -4.492 1.143 1.00 93.12 80 GLN A O 1
ATOM 666 N N . LYS A 1 81 ? 10.094 -5.745 2.587 1.00 93.75 81 LYS A N 1
ATOM 667 C CA . LYS A 1 81 ? 11.013 -6.892 2.593 1.00 93.75 81 LYS A CA 1
ATOM 668 C C . LYS A 1 81 ? 10.765 -7.866 1.441 1.00 93.75 81 LYS A C 1
ATOM 670 O O . LYS A 1 81 ? 11.714 -8.435 0.914 1.00 93.75 81 LYS A O 1
ATOM 675 N N . GLU A 1 82 ? 9.503 -8.115 1.105 1.00 93.06 82 GLU A N 1
ATOM 676 C CA . GLU A 1 82 ? 9.120 -9.159 0.146 1.00 93.06 82 GLU A CA 1
ATOM 677 C C . GLU A 1 82 ? 8.952 -8.649 -1.289 1.00 93.06 82 GLU A C 1
ATOM 679 O O . GLU A 1 82 ? 8.939 -9.453 -2.218 1.00 93.06 82 GLU A O 1
ATOM 684 N N . THR A 1 83 ? 8.840 -7.335 -1.494 1.00 90.56 83 THR A N 1
ATOM 685 C CA . THR A 1 83 ? 8.782 -6.733 -2.830 1.00 90.56 83 THR A CA 1
ATOM 686 C C 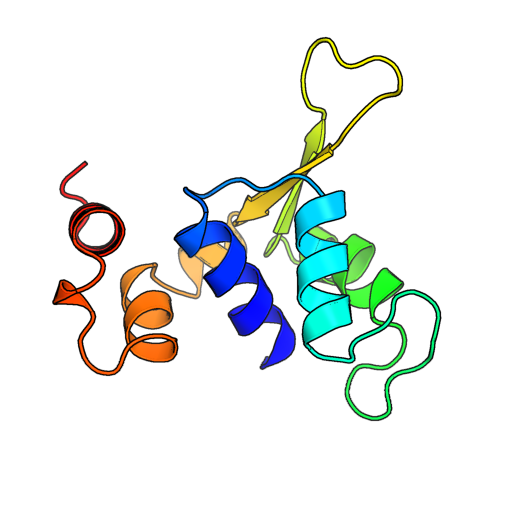. THR A 1 83 ? 9.584 -5.439 -2.881 1.00 90.56 83 THR A C 1
ATOM 688 O O . THR A 1 83 ? 9.663 -4.695 -1.905 1.00 90.56 83 THR A O 1
ATOM 691 N N . SER A 1 84 ? 10.149 -5.125 -4.048 1.00 89.62 84 SER A N 1
ATOM 692 C CA . SER A 1 84 ? 10.760 -3.818 -4.285 1.00 89.62 84 SER A CA 1
ATOM 693 C C . SER A 1 84 ? 9.791 -2.870 -4.997 1.00 89.62 84 SER A C 1
ATOM 695 O O . SER A 1 84 ? 8.894 -3.288 -5.737 1.00 89.62 84 SER A O 1
ATOM 697 N N . LYS A 1 85 ? 9.997 -1.563 -4.807 1.00 90.56 85 LYS A N 1
ATOM 698 C CA . LYS A 1 85 ? 9.310 -0.510 -5.574 1.00 90.56 85 LYS A CA 1
ATOM 699 C C . LYS A 1 85 ? 9.547 -0.663 -7.080 1.00 90.56 85 LYS A C 1
ATOM 701 O O . LYS A 1 85 ? 8.657 -0.379 -7.874 1.00 90.56 85 LYS A O 1
ATOM 706 N N . MET A 1 86 ? 10.719 -1.172 -7.470 1.00 90.62 86 MET A N 1
ATOM 707 C CA . MET A 1 86 ? 11.062 -1.444 -8.866 1.00 90.62 86 MET A CA 1
ATOM 708 C C . MET A 1 86 ? 10.245 -2.604 -9.448 1.00 90.62 86 MET A C 1
ATOM 710 O O . MET A 1 86 ? 9.781 -2.507 -10.581 1.00 90.62 86 MET A O 1
ATOM 714 N N . ASP A 1 87 ? 10.029 -3.678 -8.686 1.00 89.50 87 ASP A N 1
ATOM 715 C CA . ASP A 1 87 ? 9.208 -4.815 -9.132 1.00 89.50 87 ASP A CA 1
ATOM 716 C C . ASP A 1 87 ? 7.753 -4.394 -9.327 1.00 89.50 87 ASP A C 1
ATOM 718 O O . ASP A 1 87 ? 7.128 -4.721 -10.335 1.00 89.50 87 ASP A O 1
ATOM 722 N N . VAL A 1 88 ? 7.244 -3.578 -8.404 1.00 90.44 88 VAL A N 1
ATOM 723 C CA . VAL A 1 88 ? 5.930 -2.947 -8.525 1.00 90.44 88 VAL A CA 1
ATOM 724 C C . VAL A 1 88 ? 5.858 -2.033 -9.748 1.00 90.44 88 VAL A C 1
ATOM 726 O O . VAL A 1 88 ? 4.878 -2.070 -10.488 1.00 90.44 88 VAL A O 1
ATOM 729 N N . LEU A 1 89 ? 6.897 -1.247 -10.023 1.00 89.00 89 LEU A N 1
ATOM 730 C CA . LEU A 1 89 ? 6.901 -0.359 -11.182 1.00 89.00 89 LEU A CA 1
ATOM 731 C C . LEU A 1 89 ? 6.906 -1.135 -12.507 1.00 89.00 89 LEU A C 1
ATOM 733 O O . LEU A 1 89 ? 6.161 -0.788 -13.421 1.00 89.00 89 LEU A O 1
ATOM 737 N N . LYS A 1 90 ? 7.680 -2.224 -12.587 1.00 88.31 90 LYS A N 1
ATOM 738 C CA . LYS A 1 90 ? 7.685 -3.155 -13.730 1.00 88.31 90 LYS A CA 1
ATOM 739 C C . LYS A 1 90 ? 6.356 -3.892 -13.899 1.00 88.31 90 LYS A C 1
ATOM 741 O O . LYS A 1 90 ? 6.003 -4.252 -15.016 1.00 88.31 90 LYS A O 1
ATOM 746 N N . PHE A 1 91 ? 5.621 -4.120 -12.810 1.00 85.94 91 PHE A N 1
ATOM 747 C CA . PHE A 1 91 ? 4.288 -4.714 -12.866 1.00 85.94 91 PHE A CA 1
ATOM 748 C C . PHE A 1 91 ? 3.260 -3.768 -13.505 1.00 85.94 91 PHE A C 1
ATOM 750 O O . PHE A 1 91 ? 2.394 -4.224 -14.250 1.00 85.94 91 PHE A O 1
ATOM 757 N N . VAL A 1 92 ? 3.348 -2.459 -13.242 1.00 86.12 92 VAL A N 1
ATOM 758 C CA . VAL A 1 92 ? 2.352 -1.490 -13.732 1.00 86.12 92 VAL A CA 1
ATOM 759 C C . VAL A 1 92 ? 2.712 -0.891 -15.093 1.00 86.12 92 VAL A C 1
ATOM 761 O O . VAL A 1 92 ? 1.820 -0.546 -15.868 1.00 86.12 92 VAL A O 1
ATOM 764 N N . ALA A 1 93 ? 4.000 -0.738 -15.396 1.00 86.12 93 ALA A N 1
ATOM 765 C CA . ALA A 1 93 ? 4.460 -0.036 -16.585 1.00 86.12 93 ALA A CA 1
ATOM 766 C C . ALA A 1 93 ? 5.232 -0.955 -17.535 1.00 86.12 93 ALA A C 1
ATOM 768 O O . ALA A 1 93 ? 6.165 -1.648 -17.137 1.00 86.12 93 ALA A O 1
ATOM 769 N N . LYS A 1 94 ? 4.895 -0.874 -18.829 1.00 81.75 94 LYS A N 1
ATOM 770 C CA . LYS A 1 94 ? 5.698 -1.484 -19.900 1.00 81.75 94 LYS A CA 1
ATOM 771 C C . LYS A 1 94 ? 7.081 -0.830 -20.000 1.00 81.75 94 LYS A C 1
ATOM 773 O O . LYS A 1 94 ? 8.060 -1.520 -20.259 1.00 81.75 94 LYS A O 1
ATOM 778 N N . ASP A 1 95 ? 7.139 0.481 -19.770 1.00 86.81 95 ASP A N 1
ATOM 779 C CA . ASP A 1 95 ? 8.375 1.246 -19.622 1.00 86.81 95 ASP A CA 1
ATOM 780 C C . ASP A 1 95 ? 8.354 2.026 -18.290 1.00 86.81 95 ASP A C 1
ATOM 782 O O . ASP A 1 95 ? 7.675 3.053 -18.179 1.00 86.81 95 ASP A O 1
ATOM 786 N N . PRO A 1 96 ? 9.065 1.537 -17.257 1.00 83.25 96 PRO A N 1
ATOM 787 C CA . PRO A 1 96 ? 9.162 2.185 -15.950 1.00 83.25 96 PRO A CA 1
ATOM 788 C C . PRO A 1 96 ? 9.720 3.612 -15.988 1.00 83.25 96 PRO A C 1
ATOM 790 O O . PRO A 1 96 ? 9.424 4.396 -15.088 1.00 83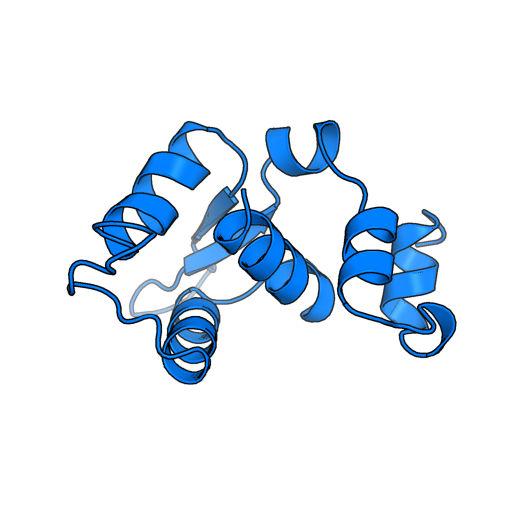.25 96 PRO A O 1
ATOM 793 N N . THR A 1 97 ? 10.506 3.968 -17.010 1.00 82.75 97 THR A N 1
ATOM 794 C CA . THR A 1 97 ? 11.178 5.276 -17.082 1.00 82.75 97 THR A CA 1
ATOM 795 C C . THR A 1 97 ? 10.212 6.437 -17.313 1.00 82.75 97 THR A C 1
ATOM 797 O O . THR A 1 97 ? 10.508 7.565 -16.920 1.00 82.75 97 THR A O 1
ATOM 800 N N . PHE A 1 98 ? 9.019 6.158 -17.853 1.00 85.62 98 PHE A N 1
ATOM 801 C CA . PHE A 1 98 ? 7.957 7.155 -18.013 1.00 85.62 98 PHE A CA 1
ATOM 802 C C . PHE A 1 98 ? 7.475 7.713 -16.662 1.00 85.62 98 PHE A C 1
ATOM 804 O O . PHE A 1 98 ? 7.046 8.861 -16.566 1.00 85.62 98 PHE A O 1
ATOM 811 N N . TRP A 1 99 ? 7.602 6.927 -15.592 1.00 83.00 99 TRP A N 1
ATOM 812 C CA . TRP A 1 99 ? 7.307 7.340 -14.222 1.00 83.00 99 TRP A CA 1
ATOM 813 C C . TRP A 1 99 ? 8.565 7.883 -13.540 1.00 83.00 99 TRP A C 1
ATOM 815 O O . TRP A 1 99 ? 9.043 7.307 -12.569 1.00 83.00 99 TRP A O 1
ATOM 825 N N . ALA A 1 100 ? 9.130 8.979 -14.054 1.00 86.81 100 ALA A N 1
ATOM 826 C CA . ALA A 1 100 ? 10.468 9.455 -13.677 1.00 86.81 100 ALA A CA 1
ATOM 827 C C . ALA A 1 100 ? 10.698 9.593 -12.156 1.00 86.81 100 ALA A C 1
ATOM 829 O O . ALA A 1 100 ? 11.730 9.151 -11.650 1.00 86.81 100 ALA A O 1
ATOM 830 N N . SER A 1 101 ? 9.731 10.154 -11.418 1.00 87.25 101 SER A N 1
ATOM 831 C CA . SER A 1 101 ? 9.824 10.313 -9.956 1.00 87.25 101 SER A CA 1
ATOM 832 C C . SER A 1 101 ? 9.847 8.961 -9.239 1.00 87.25 101 SER A C 1
ATOM 834 O O . SER A 1 101 ? 10.738 8.699 -8.434 1.00 87.25 101 SER A O 1
ATOM 836 N N . GLN A 1 102 ? 8.917 8.073 -9.580 1.00 90.50 102 GLN A N 1
ATOM 837 C CA . GLN A 1 102 ? 8.821 6.738 -8.998 1.00 90.50 102 GLN A CA 1
ATOM 838 C C . GLN A 1 102 ? 10.024 5.879 -9.399 1.00 90.50 102 GLN A C 1
ATOM 840 O O . GLN A 1 102 ? 10.527 5.108 -8.593 1.00 90.50 102 GLN A O 1
ATOM 845 N N . TYR A 1 103 ? 10.524 6.019 -10.625 1.00 87.75 103 TYR A N 1
ATOM 846 C CA . TYR A 1 103 ? 11.696 5.300 -11.104 1.00 87.75 103 TYR A CA 1
ATOM 847 C C . TYR A 1 103 ? 12.959 5.708 -10.337 1.00 87.75 103 TYR A C 1
ATOM 849 O O . TYR A 1 103 ? 13.707 4.836 -9.898 1.00 87.75 103 TYR A O 1
ATOM 857 N N . ALA A 1 104 ? 13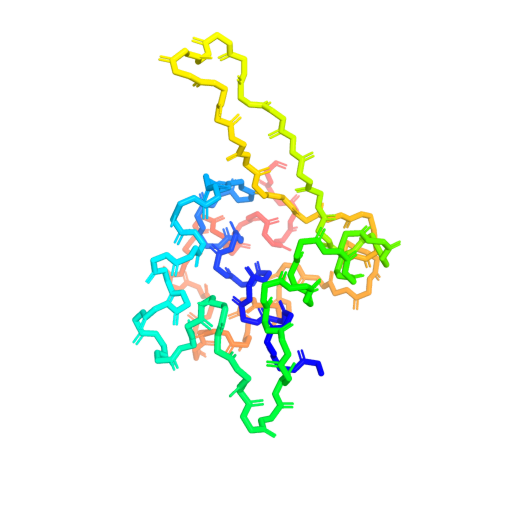.169 7.009 -10.107 1.00 88.31 104 ALA A N 1
ATOM 858 C CA . ALA A 1 104 ? 14.275 7.506 -9.288 1.00 88.31 104 ALA A CA 1
ATOM 859 C C . ALA A 1 104 ? 14.183 7.003 -7.837 1.00 88.31 104 ALA A C 1
ATOM 861 O O . ALA A 1 104 ? 15.163 6.496 -7.286 1.00 88.31 104 ALA A O 1
ATOM 862 N N . GLU A 1 105 ? 12.990 7.061 -7.246 1.00 88.44 105 GLU A N 1
ATOM 863 C CA . GLU A 1 105 ? 12.746 6.576 -5.889 1.00 88.44 105 GLU A CA 1
ATOM 864 C C . GLU A 1 105 ? 12.958 5.056 -5.774 1.00 88.44 105 GLU A C 1
ATOM 866 O O . GLU A 1 105 ? 13.586 4.569 -4.834 1.00 88.44 105 GLU A O 1
ATOM 871 N N . ALA A 1 106 ? 12.494 4.290 -6.764 1.00 87.31 106 ALA A N 1
ATOM 872 C CA . ALA A 1 106 ? 12.676 2.843 -6.827 1.00 87.31 106 ALA A CA 1
ATOM 873 C C . ALA A 1 106 ? 14.149 2.430 -6.979 1.00 87.31 106 ALA A C 1
ATOM 875 O O . ALA A 1 106 ? 14.509 1.321 -6.589 1.00 87.31 106 ALA A O 1
ATOM 876 N N . GLN A 1 107 ? 14.998 3.306 -7.524 1.00 86.12 107 GLN A N 1
ATOM 877 C CA . GLN A 1 107 ? 16.450 3.121 -7.589 1.00 86.12 107 GLN A CA 1
ATOM 878 C C . GLN A 1 107 ? 17.176 3.519 -6.293 1.00 86.12 107 GLN A C 1
ATOM 880 O O . GLN A 1 107 ? 18.396 3.378 -6.228 1.00 86.12 107 GLN A O 1
ATOM 885 N N . GLY A 1 108 ? 16.462 4.026 -5.280 1.00 78.06 108 GLY A N 1
ATOM 886 C CA . GLY A 1 108 ? 17.068 4.536 -4.048 1.00 78.06 108 GLY A CA 1
ATOM 887 C C . GLY A 1 108 ? 17.847 5.837 -4.254 1.00 78.06 108 GLY A C 1
ATOM 888 O O . GLY A 1 108 ? 18.805 6.093 -3.535 1.00 78.06 108 GLY A O 1
ATOM 889 N N . ARG A 1 109 ? 17.482 6.635 -5.268 1.00 66.19 109 ARG A N 1
ATOM 890 C CA . ARG A 1 109 ? 18.145 7.908 -5.605 1.00 66.19 109 ARG A CA 1
ATOM 891 C C . ARG A 1 109 ? 17.457 9.139 -4.993 1.00 66.19 109 ARG A C 1
ATOM 893 O O . ARG A 1 109 ? 17.678 10.247 -5.476 1.00 66.19 109 ARG A O 1
ATOM 900 N N . CYS A 1 110 ? 16.630 8.941 -3.967 1.00 51.78 110 CYS A N 1
ATOM 901 C CA . CYS A 1 110 ? 15.948 9.996 -3.215 1.00 51.78 110 CYS A CA 1
ATOM 902 C C . CYS A 1 110 ? 16.405 10.004 -1.761 1.00 51.78 110 CYS A C 1
ATOM 904 O O . CYS A 1 110 ? 16.539 8.896 -1.195 1.00 51.78 110 CYS A O 1
#